Protein AF-A0A0Q7GB38-F1 (afdb_monomer_lite)

pLDDT: mean 74.15, std 13.6, range [41.19, 93.19]

Sequence (122 aa):
MRKTFLLILTSILIVSCNSKIENTLEDIIDNFSFNKTKSNSTEIIIKLYDITTTKRRITDVEFFVSKKEFKVINKQQLENFDKVFLNAKKTGYCCCPTAVYSIHFLNKKEELDLFYVDTASI

Radius of gyration: 19.7 Å; chains: 1; bounding box: 37×64×34 Å

Foldseek 3Di:
DVVVVVVVVVVVVVVPPDVVVVVVVCQVVVVCVVVVLLVQFQKKKKFKFQCVVPPDDPVVRVVTDTPDIDMQHDPVSSVVVCVVCVPPDDDPDDDDARMKMKMFGHDPNHTPDIDIDGDDDD

Structure (mmCIF, N/CA/C/O backbone):
data_AF-A0A0Q7GB38-F1
#
_entry.id   AF-A0A0Q7GB38-F1
#
loop_
_atom_site.group_PDB
_atom_site.id
_atom_site.type_symbol
_atom_site.label_atom_id
_atom_site.label_alt_id
_atom_site.label_comp_id
_atom_site.label_asym_id
_atom_site.label_entity_id
_atom_site.label_seq_id
_atom_site.pdbx_PDB_ins_code
_atom_site.Cartn_x
_atom_site.Cartn_y
_atom_site.Cartn_z
_atom_site.occupancy
_atom_site.B_iso_or_equiv
_atom_site.auth_seq_id
_atom_site.auth_comp_id
_atom_site.auth_asym_id
_atom_site.auth_atom_id
_atom_site.pdbx_PDB_model_num
ATOM 1 N N . MET A 1 1 ? 3.552 -51.393 9.061 1.00 53.28 1 MET A N 1
ATOM 2 C CA . MET A 1 1 ? 3.200 -49.954 9.138 1.00 53.28 1 MET A CA 1
ATOM 3 C C . MET A 1 1 ? 4.386 -48.995 8.970 1.00 53.28 1 MET A C 1
ATOM 5 O O . MET A 1 1 ? 4.213 -47.985 8.311 1.00 53.28 1 MET A O 1
ATOM 9 N N . ARG A 1 2 ? 5.605 -49.286 9.464 1.00 52.56 2 ARG A N 1
ATOM 10 C CA . ARG A 1 2 ? 6.786 -48.416 9.219 1.00 52.56 2 ARG A CA 1
ATOM 11 C C . ARG A 1 2 ? 7.160 -48.239 7.735 1.00 52.56 2 ARG A C 1
ATOM 13 O O . ARG A 1 2 ? 7.543 -47.149 7.333 1.00 52.56 2 ARG A O 1
ATOM 20 N N . LYS A 1 3 ? 7.020 -49.294 6.919 1.00 53.62 3 LYS A N 1
ATOM 21 C CA . LYS A 1 3 ? 7.372 -49.263 5.484 1.00 53.62 3 LYS A CA 1
ATOM 22 C C . LYS A 1 3 ? 6.421 -48.399 4.641 1.00 53.62 3 LYS A C 1
ATOM 24 O O . LYS A 1 3 ? 6.872 -47.734 3.721 1.00 53.62 3 LYS A O 1
ATOM 29 N N . THR A 1 4 ? 5.131 -48.366 4.982 1.00 60.81 4 THR A N 1
ATOM 30 C CA . THR A 1 4 ? 4.142 -47.498 4.321 1.00 60.81 4 THR A CA 1
ATOM 31 C C . THR A 1 4 ? 4.315 -46.031 4.710 1.00 60.81 4 THR A C 1
ATOM 33 O O . THR A 1 4 ? 4.169 -45.164 3.860 1.00 60.81 4 THR A O 1
ATOM 36 N N . PHE A 1 5 ? 4.710 -45.747 5.955 1.00 59.88 5 PHE A N 1
ATOM 37 C CA . PHE A 1 5 ? 5.013 -44.380 6.395 1.00 59.88 5 PHE A CA 1
ATOM 38 C C . PHE A 1 5 ? 6.228 -43.787 5.658 1.00 59.88 5 PHE A C 1
ATOM 40 O O . PHE A 1 5 ? 6.194 -42.636 5.236 1.00 59.88 5 PHE A O 1
ATOM 47 N N . LEU A 1 6 ? 7.268 -44.599 5.424 1.00 60.47 6 LEU A N 1
ATOM 48 C CA . LEU A 1 6 ? 8.442 -44.205 4.634 1.00 60.47 6 LEU A CA 1
ATOM 49 C C . LEU A 1 6 ? 8.102 -43.905 3.164 1.00 60.47 6 LEU A C 1
ATOM 51 O O . LEU A 1 6 ? 8.654 -42.963 2.613 1.00 60.47 6 LEU A O 1
ATOM 55 N N . LEU A 1 7 ? 7.171 -44.651 2.555 1.00 58.34 7 LEU A N 1
ATOM 56 C CA . LEU A 1 7 ? 6.715 -44.432 1.171 1.00 58.34 7 LEU A CA 1
ATOM 57 C C . LEU A 1 7 ? 5.899 -43.141 0.990 1.00 58.34 7 LEU A C 1
ATOM 59 O O . LEU A 1 7 ? 5.969 -42.497 -0.057 1.00 58.34 7 LEU A O 1
ATOM 63 N N . ILE A 1 8 ? 5.132 -42.753 2.012 1.00 61.53 8 ILE A N 1
ATOM 64 C CA . ILE A 1 8 ? 4.396 -41.482 2.019 1.00 61.53 8 ILE A CA 1
ATOM 65 C C . ILE A 1 8 ? 5.384 -40.320 2.167 1.00 61.53 8 ILE A C 1
ATOM 67 O O . ILE A 1 8 ? 5.303 -39.347 1.422 1.00 61.53 8 ILE A O 1
ATOM 71 N N . LEU A 1 9 ? 6.361 -40.451 3.071 1.00 56.53 9 LEU A N 1
ATOM 72 C CA . LEU A 1 9 ? 7.373 -39.421 3.301 1.00 56.53 9 LEU A CA 1
ATOM 73 C C . LEU A 1 9 ? 8.247 -39.184 2.058 1.00 56.53 9 LEU A C 1
ATOM 75 O O . LEU A 1 9 ? 8.535 -38.038 1.722 1.00 56.53 9 LEU A O 1
ATOM 79 N N . THR A 1 10 ? 8.618 -40.246 1.333 1.00 59.53 10 THR A N 1
ATOM 80 C CA 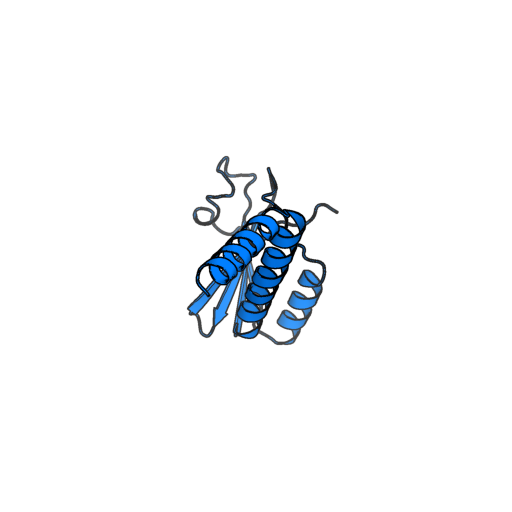. THR A 1 10 ? 9.366 -40.112 0.076 1.00 59.53 10 THR A CA 1
ATOM 81 C C . THR A 1 10 ? 8.512 -39.557 -1.060 1.00 59.53 10 THR A C 1
ATOM 83 O O . THR A 1 10 ? 9.039 -38.795 -1.860 1.00 59.53 10 THR A O 1
ATOM 86 N N . SER A 1 11 ? 7.204 -39.836 -1.116 1.00 57.12 11 SER A N 1
ATOM 87 C CA . SER A 1 11 ? 6.320 -39.220 -2.124 1.00 57.12 11 SER A CA 1
ATOM 88 C C . SER A 1 11 ? 6.146 -37.714 -1.924 1.00 57.12 11 SER A C 1
ATOM 90 O O . SER A 1 11 ? 6.107 -36.979 -2.905 1.00 57.12 11 SER A O 1
ATOM 92 N N . ILE A 1 12 ? 6.092 -37.232 -0.678 1.00 58.78 12 ILE A N 1
ATOM 93 C CA . ILE A 1 12 ? 5.957 -35.793 -0.383 1.00 58.78 12 ILE A CA 1
ATOM 94 C C . ILE A 1 12 ? 7.218 -35.023 -0.815 1.00 58.78 12 ILE A C 1
ATOM 96 O O . ILE A 1 12 ? 7.106 -33.925 -1.350 1.00 58.78 12 ILE A O 1
ATOM 100 N N . LEU A 1 13 ? 8.404 -35.627 -0.668 1.00 54.03 13 LEU A N 1
ATOM 101 C CA . LEU A 1 13 ? 9.688 -35.011 -1.033 1.00 54.03 13 LEU A CA 1
ATOM 102 C C . LEU A 1 13 ? 9.927 -34.903 -2.552 1.00 54.03 13 LEU A C 1
ATOM 104 O O . LEU A 1 13 ? 10.700 -34.052 -2.989 1.00 54.03 13 LEU A O 1
ATOM 108 N N . ILE A 1 14 ? 9.279 -35.739 -3.372 1.00 54.66 14 ILE A N 1
ATOM 109 C CA . ILE A 1 14 ? 9.433 -35.706 -4.842 1.00 54.66 14 ILE A CA 1
ATOM 110 C C . ILE A 1 14 ? 8.511 -34.644 -5.469 1.00 54.66 14 ILE A C 1
ATOM 112 O O . ILE A 1 14 ? 8.808 -34.110 -6.536 1.00 54.66 14 ILE A O 1
ATOM 116 N N . VAL A 1 15 ? 7.411 -34.284 -4.796 1.00 53.94 15 VAL A N 1
ATOM 117 C CA . VAL A 1 15 ? 6.462 -33.257 -5.267 1.00 53.94 15 VAL A CA 1
ATOM 118 C C . VAL A 1 15 ? 6.964 -31.829 -4.979 1.00 53.94 15 VAL A C 1
ATOM 120 O O . VAL A 1 15 ? 6.527 -30.884 -5.632 1.00 53.94 15 VAL A O 1
ATOM 123 N N . SER A 1 16 ? 7.933 -31.659 -4.073 1.00 49.97 16 SER A N 1
ATOM 124 C CA . SER A 1 16 ? 8.475 -30.355 -3.650 1.00 49.97 16 SER A CA 1
ATOM 125 C C . SER A 1 16 ? 9.482 -29.687 -4.602 1.00 49.97 16 SER A C 1
ATOM 127 O O . SER A 1 16 ? 9.934 -28.590 -4.305 1.00 49.97 16 SER A O 1
ATOM 129 N N . CYS A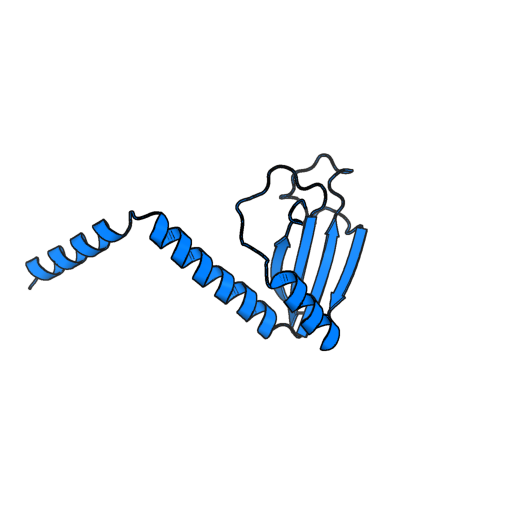 1 17 ? 9.817 -30.274 -5.756 1.00 47.94 17 CYS A N 1
ATOM 130 C CA . CYS A 1 17 ? 10.709 -29.648 -6.752 1.00 47.94 17 CYS A CA 1
ATOM 131 C C . CYS A 1 17 ? 9.978 -29.209 -8.029 1.00 47.94 17 CYS A C 1
ATOM 133 O O . CYS A 1 17 ? 10.506 -29.344 -9.132 1.00 47.94 17 CYS A O 1
ATOM 135 N N . ASN A 1 18 ? 8.754 -28.696 -7.909 1.00 53.62 18 ASN A N 1
ATOM 136 C CA . ASN A 1 18 ? 8.066 -28.080 -9.039 1.00 53.62 18 ASN A CA 1
ATOM 137 C C . ASN A 1 18 ? 7.982 -26.566 -8.819 1.00 53.62 18 ASN A C 1
ATOM 139 O O . ASN A 1 18 ? 7.080 -26.084 -8.137 1.00 53.62 18 ASN A O 1
ATOM 143 N N . SER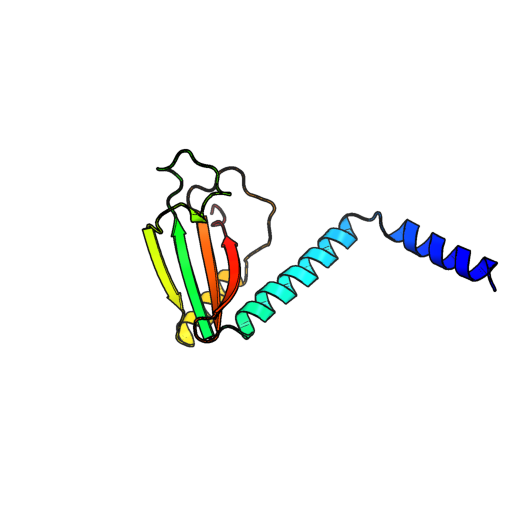 A 1 19 ? 8.910 -25.822 -9.428 1.00 58.69 19 SER A N 1
ATOM 144 C CA . SER A 1 19 ? 9.014 -24.356 -9.319 1.00 58.69 19 SER A CA 1
ATOM 145 C C . SER A 1 19 ? 7.718 -23.623 -9.683 1.00 58.69 19 SER A C 1
ATOM 147 O O . SER A 1 19 ? 7.449 -22.526 -9.209 1.00 58.69 19 SER A O 1
ATOM 149 N N . LYS A 1 20 ? 6.858 -24.248 -10.495 1.00 58.09 20 LYS A N 1
ATOM 150 C CA . LYS A 1 20 ? 5.546 -23.701 -10.851 1.00 58.09 20 LYS A CA 1
ATOM 151 C C . LYS A 1 20 ? 4.546 -23.732 -9.686 1.00 58.09 20 LYS A C 1
ATOM 153 O O . LYS A 1 20 ? 3.712 -22.836 -9.587 1.00 58.09 20 LYS A O 1
ATOM 158 N N . ILE A 1 21 ? 4.611 -24.751 -8.826 1.00 63.50 21 ILE A N 1
ATOM 159 C CA . ILE A 1 21 ? 3.734 -24.894 -7.651 1.00 63.50 21 ILE A CA 1
ATOM 160 C C . ILE A 1 21 ? 4.181 -23.936 -6.547 1.00 63.50 21 ILE A C 1
ATOM 162 O O . ILE A 1 21 ? 3.335 -23.297 -5.931 1.00 63.50 21 ILE A O 1
ATOM 166 N N . GLU A 1 22 ? 5.492 -23.794 -6.355 1.00 59.91 22 GLU A N 1
ATOM 167 C CA . GLU A 1 22 ? 6.094 -22.854 -5.403 1.00 59.91 22 GLU A CA 1
ATOM 168 C C . GLU A 1 22 ? 5.672 -21.408 -5.702 1.00 59.91 22 GLU A C 1
ATOM 170 O O . GLU A 1 22 ? 5.030 -20.784 -4.862 1.00 59.91 22 GLU A O 1
ATOM 175 N N . ASN A 1 23 ? 5.853 -20.942 -6.945 1.00 61.12 23 ASN A N 1
ATOM 176 C CA . ASN A 1 23 ? 5.419 -19.602 -7.364 1.00 61.12 23 ASN A CA 1
ATOM 177 C C . ASN A 1 23 ? 3.905 -19.379 -7.186 1.00 61.12 23 ASN A C 1
ATOM 179 O O . ASN A 1 23 ? 3.470 -18.304 -6.790 1.00 61.12 23 ASN A O 1
ATOM 183 N N . THR A 1 24 ? 3.086 -20.404 -7.456 1.00 66.19 24 THR A N 1
ATOM 184 C CA . THR A 1 24 ? 1.623 -20.297 -7.302 1.00 66.19 24 THR A CA 1
ATOM 185 C C . THR A 1 24 ? 1.218 -20.190 -5.829 1.00 66.19 24 THR A C 1
ATOM 187 O O . THR A 1 24 ? 0.278 -19.472 -5.496 1.00 66.19 24 THR A O 1
ATOM 190 N N . LEU A 1 25 ? 1.898 -20.914 -4.937 1.00 65.69 25 LEU A N 1
ATOM 191 C CA . LEU A 1 25 ? 1.635 -20.862 -3.500 1.00 65.69 25 LEU A CA 1
ATOM 192 C C . LEU A 1 25 ? 2.088 -19.535 -2.892 1.00 65.69 25 LEU A C 1
ATOM 194 O O . LEU A 1 25 ? 1.338 -18.966 -2.101 1.00 65.69 25 LEU A O 1
ATOM 198 N N . GLU A 1 26 ? 3.258 -19.029 -3.283 1.00 66.50 26 GLU A N 1
ATOM 199 C CA . GLU A 1 26 ? 3.736 -17.705 -2.872 1.00 66.50 26 GLU A CA 1
ATOM 200 C C . GLU A 1 26 ? 2.758 -16.608 -3.301 1.00 66.50 26 GLU A C 1
ATOM 202 O O . GLU A 1 26 ? 2.274 -15.866 -2.450 1.00 66.50 26 GLU A O 1
ATOM 207 N N . ASP A 1 27 ? 2.339 -16.589 -4.572 1.00 66.25 27 ASP A N 1
ATOM 208 C CA . ASP A 1 27 ? 1.368 -15.610 -5.076 1.00 66.25 27 ASP A CA 1
ATOM 209 C C . ASP A 1 27 ? 0.044 -15.634 -4.291 1.00 66.25 27 ASP A C 1
ATOM 211 O O . ASP A 1 27 ? -0.537 -14.584 -4.003 1.00 66.25 27 ASP A O 1
ATOM 215 N N . ILE A 1 28 ? -0.447 -16.820 -3.910 1.00 62.97 28 ILE A N 1
ATOM 216 C CA . ILE A 1 28 ? -1.669 -16.958 -3.104 1.00 62.97 28 ILE A CA 1
ATOM 217 C C . ILE A 1 28 ? -1.453 -16.423 -1.685 1.00 62.97 28 ILE A C 1
ATOM 219 O O . ILE A 1 28 ? -2.304 -15.687 -1.179 1.00 62.97 28 ILE A O 1
ATOM 223 N N . ILE A 1 29 ? -0.347 -16.790 -1.036 1.00 65.38 29 ILE A N 1
ATOM 224 C CA . ILE A 1 29 ? -0.035 -16.385 0.341 1.00 65.38 29 ILE A CA 1
ATOM 225 C C . ILE A 1 29 ? 0.169 -14.871 0.415 1.00 65.38 29 ILE A C 1
ATOM 227 O O . ILE A 1 29 ? -0.411 -14.215 1.281 1.00 65.38 29 ILE A O 1
ATOM 231 N N . ASP A 1 30 ? 0.924 -14.304 -0.519 1.00 65.81 30 ASP A N 1
ATOM 232 C CA . ASP A 1 30 ? 1.215 -12.875 -0.568 1.00 65.81 30 ASP A CA 1
ATOM 233 C C . ASP A 1 30 ? -0.022 -12.048 -0.901 1.00 65.81 30 ASP A C 1
ATOM 235 O O . ASP A 1 30 ? -0.277 -11.028 -0.260 1.00 65.81 30 ASP A O 1
ATOM 239 N N . ASN A 1 31 ? -0.843 -12.494 -1.856 1.00 68.50 31 ASN A N 1
ATOM 240 C CA . ASN A 1 31 ? -2.087 -11.805 -2.193 1.00 68.50 31 ASN A CA 1
ATOM 241 C C . ASN A 1 31 ? -3.104 -11.882 -1.043 1.00 68.50 31 ASN A C 1
ATOM 243 O O . ASN A 1 31 ? -3.830 -10.919 -0.774 1.00 68.50 31 ASN A O 1
ATOM 247 N N . PHE A 1 32 ? -3.146 -13.009 -0.325 1.00 66.06 32 PHE A N 1
ATOM 248 C CA . PHE A 1 32 ? -3.930 -13.125 0.901 1.00 66.06 32 PHE A CA 1
ATOM 249 C C . PHE A 1 32 ? -3.394 -12.185 1.988 1.00 66.06 32 PHE A C 1
ATOM 251 O O . PHE A 1 32 ? -4.195 -11.530 2.652 1.00 66.06 32 PHE A O 1
ATOM 258 N N . SER A 1 33 ? -2.069 -12.052 2.124 1.00 78.75 33 SER A N 1
ATOM 259 C CA . SER A 1 33 ? -1.433 -11.133 3.075 1.00 78.75 33 SER A CA 1
ATOM 260 C C . SER A 1 33 ? -1.759 -9.670 2.760 1.00 78.75 33 SER A C 1
ATOM 262 O O . SER A 1 33 ? -2.344 -8.987 3.596 1.00 78.75 33 SER A O 1
ATOM 264 N N . PHE A 1 34 ? -1.514 -9.207 1.529 1.00 82.69 34 PHE A N 1
ATOM 265 C CA . PHE A 1 34 ? -1.779 -7.824 1.112 1.00 82.69 34 PHE A CA 1
ATOM 266 C C . PHE A 1 34 ? -3.253 -7.436 1.287 1.00 82.69 34 PHE A C 1
ATOM 268 O O . PHE A 1 34 ? -3.568 -6.410 1.893 1.00 82.69 34 PHE A O 1
ATOM 275 N N . ASN A 1 35 ? -4.183 -8.271 0.806 1.00 82.25 35 ASN A N 1
ATOM 276 C CA . ASN A 1 35 ? -5.611 -7.977 0.931 1.00 82.25 35 ASN A CA 1
ATOM 277 C C . ASN A 1 35 ? -6.087 -8.001 2.383 1.00 82.25 35 ASN A C 1
ATOM 279 O O . ASN A 1 35 ? -6.924 -7.177 2.748 1.00 82.25 35 ASN A O 1
ATOM 283 N N . LYS A 1 36 ? -5.549 -8.905 3.209 1.00 85.25 36 LYS A N 1
ATOM 284 C CA . LYS A 1 36 ? -5.866 -8.980 4.637 1.00 85.25 36 LYS A CA 1
ATOM 285 C C . LYS A 1 36 ? -5.325 -7.772 5.400 1.00 85.25 36 LYS A C 1
ATOM 287 O O . LYS A 1 36 ? -6.049 -7.195 6.210 1.00 85.25 36 LYS A O 1
ATOM 292 N N . THR A 1 37 ? -4.085 -7.362 5.140 1.00 88.31 37 THR A N 1
ATOM 293 C CA . THR A 1 37 ? -3.503 -6.145 5.722 1.00 88.31 37 THR A CA 1
ATOM 294 C C . THR A 1 37 ? -4.347 -4.934 5.341 1.00 88.31 37 THR A C 1
ATOM 296 O O . THR A 1 37 ? -4.773 -4.176 6.213 1.00 88.31 37 THR A O 1
ATOM 299 N N . LYS A 1 38 ? -4.687 -4.801 4.056 1.00 88.19 38 LYS A N 1
ATOM 300 C CA . LYS A 1 38 ? -5.566 -3.740 3.565 1.00 88.19 38 LYS A CA 1
ATOM 301 C C . LYS A 1 38 ? -6.933 -3.757 4.246 1.00 88.19 38 LYS A C 1
ATOM 303 O O . LYS A 1 38 ? -7.366 -2.716 4.731 1.00 88.19 38 LYS A O 1
ATOM 308 N N . SER A 1 39 ? -7.612 -4.905 4.324 1.00 87.38 39 SER A N 1
ATOM 309 C CA . SER A 1 39 ? -8.951 -4.989 4.929 1.00 87.38 39 SER A CA 1
ATOM 310 C C . SER A 1 39 ? -8.963 -4.627 6.412 1.00 87.38 39 SER A C 1
ATOM 312 O O . SER A 1 39 ? -9.987 -4.186 6.925 1.00 87.38 39 SER A O 1
ATOM 314 N N . ASN A 1 40 ? -7.834 -4.813 7.097 1.00 90.12 40 ASN A N 1
ATOM 315 C CA . ASN A 1 40 ? -7.672 -4.469 8.507 1.00 90.12 40 ASN A CA 1
ATOM 316 C C . ASN A 1 40 ? -7.198 -3.023 8.724 1.00 90.12 40 ASN A C 1
ATOM 318 O O . ASN A 1 40 ? -7.169 -2.559 9.866 1.00 90.12 40 ASN A O 1
ATOM 322 N N . SER A 1 41 ? -6.813 -2.318 7.658 1.00 89.25 41 SER A N 1
ATOM 323 C CA . SER A 1 41 ? -6.344 -0.938 7.732 1.00 89.25 41 SER A CA 1
ATOM 324 C C . SER A 1 41 ? -7.507 0.053 7.824 1.00 89.25 41 SER A C 1
ATOM 326 O O . SER A 1 41 ? -8.545 -0.094 7.181 1.00 89.25 41 SER A O 1
ATOM 328 N N . THR A 1 42 ? -7.323 1.085 8.640 1.00 90.19 42 THR A N 1
ATOM 329 C CA . THR A 1 42 ? -8.217 2.248 8.740 1.00 90.19 42 THR A CA 1
ATOM 330 C C . THR A 1 42 ? -7.680 3.453 7.972 1.00 90.19 42 THR A C 1
ATOM 332 O O . THR A 1 42 ? -8.426 4.385 7.689 1.00 90.19 42 THR A O 1
ATOM 335 N N . GLU A 1 43 ? -6.380 3.460 7.682 1.00 91.81 43 GLU A N 1
ATOM 336 C CA . GLU A 1 43 ? -5.673 4.507 6.949 1.00 91.81 43 GLU A CA 1
ATOM 337 C C . GLU A 1 43 ? -4.586 3.854 6.092 1.00 91.81 43 GLU A C 1
ATOM 339 O O . GLU A 1 43 ? -3.927 2.909 6.527 1.00 91.81 43 GLU A O 1
ATOM 344 N N . ILE A 1 44 ? -4.388 4.371 4.882 1.00 93.19 44 ILE A N 1
ATOM 345 C CA . ILE A 1 44 ? -3.257 3.999 4.029 1.00 93.19 44 ILE A CA 1
ATOM 346 C C . ILE A 1 44 ? -2.476 5.270 3.709 1.00 93.19 44 ILE A C 1
ATOM 348 O O . ILE A 1 44 ? -3.053 6.269 3.269 1.00 93.19 44 ILE A O 1
ATOM 352 N N . ILE A 1 45 ? -1.162 5.235 3.919 1.00 93.12 45 ILE A N 1
ATOM 353 C CA . ILE A 1 45 ? -0.256 6.336 3.589 1.00 93.12 45 ILE A CA 1
ATOM 354 C C . ILE A 1 45 ? 0.646 5.893 2.445 1.00 93.12 45 ILE A C 1
ATOM 356 O O . ILE A 1 45 ? 1.377 4.914 2.560 1.00 93.12 45 ILE A O 1
ATOM 360 N N . ILE A 1 46 ? 0.615 6.637 1.344 1.00 91.56 46 ILE A N 1
ATOM 361 C CA . ILE A 1 46 ? 1.450 6.398 0.169 1.00 91.56 46 ILE A CA 1
ATOM 362 C C . ILE A 1 46 ? 2.506 7.4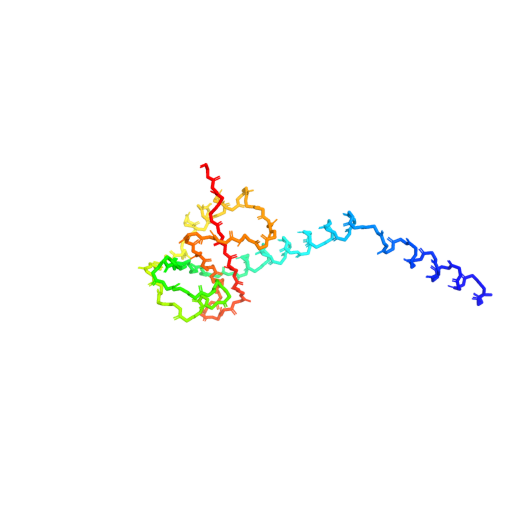93 0.112 1.00 91.56 46 ILE A C 1
ATOM 364 O O . ILE A 1 46 ? 2.168 8.676 0.017 1.00 91.56 46 ILE A O 1
ATOM 368 N N . LYS A 1 47 ? 3.782 7.122 0.137 1.00 91.06 47 LYS A N 1
ATOM 369 C CA . LYS A 1 47 ? 4.897 8.069 0.038 1.00 91.06 47 LYS A CA 1
ATOM 370 C C . LYS A 1 47 ? 5.634 7.868 -1.270 1.00 91.06 47 LYS A C 1
ATOM 372 O O . LYS A 1 47 ? 5.902 6.740 -1.658 1.00 91.06 47 LYS A O 1
ATOM 377 N N . LEU A 1 48 ? 5.959 8.969 -1.939 1.00 88.00 48 LEU A N 1
ATOM 378 C CA . LEU A 1 48 ? 6.771 8.987 -3.154 1.00 88.00 48 LEU A CA 1
ATOM 379 C C . LEU A 1 48 ? 8.194 9.428 -2.814 1.00 88.00 48 LEU A C 1
ATOM 381 O O . LEU A 1 48 ? 8.391 10.514 -2.259 1.00 88.00 48 LEU A O 1
ATOM 385 N N . TYR A 1 49 ? 9.173 8.639 -3.243 1.00 84.31 49 TYR A N 1
ATOM 386 C CA . TYR A 1 49 ? 10.596 8.929 -3.117 1.00 84.31 49 TYR A CA 1
ATOM 387 C C . TYR A 1 49 ? 11.237 9.135 -4.490 1.00 84.31 49 TYR A C 1
ATOM 389 O O . TYR A 1 49 ? 10.976 8.395 -5.439 1.00 84.31 49 TYR A O 1
ATOM 397 N N . ASP A 1 50 ? 12.088 10.157 -4.584 1.00 75.81 50 ASP A N 1
ATOM 398 C CA . ASP A 1 50 ? 12.860 10.474 -5.784 1.00 75.81 50 ASP A CA 1
ATOM 399 C C . ASP A 1 50 ? 14.275 9.916 -5.640 1.00 75.81 50 ASP A C 1
ATOM 401 O O . ASP A 1 50 ? 15.138 10.516 -4.997 1.00 75.81 50 ASP A O 1
ATOM 405 N N . ILE A 1 51 ? 14.496 8.744 -6.227 1.00 73.75 51 ILE A N 1
ATOM 406 C CA . ILE A 1 51 ? 15.764 8.015 -6.121 1.00 73.75 51 ILE A CA 1
ATOM 407 C C . ILE A 1 51 ? 16.762 8.397 -7.220 1.00 73.75 51 ILE A C 1
ATOM 409 O O . ILE A 1 51 ? 17.881 7.896 -7.244 1.00 73.75 51 ILE A O 1
ATOM 413 N N . THR A 1 52 ? 16.392 9.315 -8.121 1.00 70.56 52 THR A N 1
ATOM 414 C CA . THR A 1 52 ? 17.297 9.808 -9.175 1.00 70.56 52 THR A CA 1
ATOM 415 C C . THR A 1 52 ? 18.348 10.778 -8.633 1.00 70.56 52 THR A C 1
ATOM 417 O O . THR A 1 52 ? 19.439 10.913 -9.188 1.00 70.56 52 THR A O 1
ATOM 420 N N . THR A 1 53 ? 18.028 11.445 -7.523 1.00 63.03 53 THR A N 1
ATOM 421 C CA . THR A 1 53 ? 18.864 12.484 -6.903 1.00 63.03 53 THR A CA 1
ATOM 422 C C . THR A 1 53 ? 19.899 11.917 -5.934 1.00 63.03 53 THR A C 1
ATOM 424 O O . THR A 1 53 ? 20.960 12.502 -5.711 1.00 63.03 53 THR A O 1
ATOM 427 N N . THR A 1 54 ? 19.620 10.744 -5.379 1.00 59.91 54 THR A N 1
ATOM 428 C CA . THR A 1 54 ? 20.430 10.060 -4.385 1.00 59.91 54 THR A CA 1
ATOM 429 C C . THR A 1 54 ? 21.018 8.814 -5.036 1.00 59.91 54 THR A C 1
ATOM 431 O O . THR A 1 54 ? 20.310 7.858 -5.303 1.00 59.91 54 THR A O 1
ATOM 434 N N . LYS A 1 55 ? 22.334 8.778 -5.289 1.00 60.22 55 LYS A N 1
ATOM 435 C CA . LYS A 1 55 ? 23.062 7.621 -5.873 1.00 60.22 55 LYS A CA 1
ATOM 436 C C . LYS A 1 55 ? 23.060 6.348 -4.984 1.00 60.22 55 LYS A C 1
ATOM 438 O O . LYS A 1 55 ? 24.021 5.582 -4.996 1.00 60.22 55 LYS A O 1
ATOM 443 N N . ARG A 1 56 ? 22.050 6.171 -4.132 1.00 63.47 56 ARG A N 1
ATOM 444 C CA . ARG A 1 56 ? 21.889 5.094 -3.152 1.00 63.47 56 ARG A CA 1
ATOM 445 C C . ARG A 1 56 ? 20.994 3.992 -3.713 1.00 63.47 56 ARG A C 1
ATOM 447 O O . ARG A 1 56 ? 20.279 4.192 -4.692 1.00 63.47 56 ARG A O 1
ATOM 454 N N . ARG A 1 57 ? 21.070 2.806 -3.109 1.00 61.94 57 ARG A N 1
ATOM 455 C CA . ARG A 1 57 ? 20.285 1.651 -3.550 1.00 61.94 57 ARG A CA 1
ATOM 456 C C . ARG A 1 57 ? 18.831 1.817 -3.116 1.00 61.94 57 ARG A C 1
ATOM 458 O O . ARG A 1 57 ? 18.535 2.457 -2.116 1.00 61.94 57 ARG A O 1
ATOM 465 N N . ILE A 1 58 ? 17.924 1.186 -3.854 1.00 62.12 58 ILE A N 1
ATOM 466 C CA . ILE A 1 58 ? 16.479 1.172 -3.556 1.00 62.12 58 ILE A CA 1
ATOM 467 C C . ILE A 1 58 ? 16.178 0.491 -2.217 1.00 62.12 58 ILE A C 1
ATOM 469 O O . ILE A 1 58 ? 15.175 0.779 -1.585 1.00 62.12 58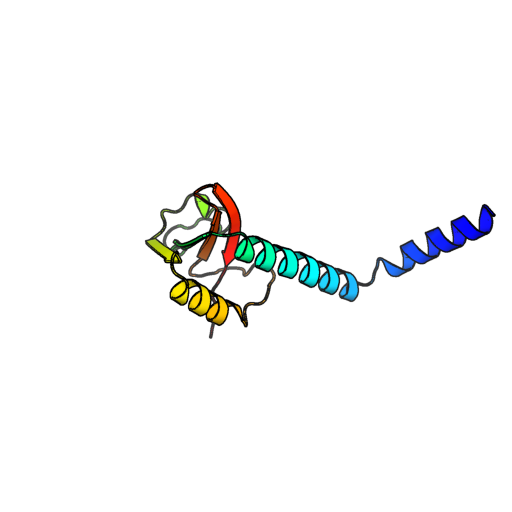 ILE A O 1
ATOM 473 N N . THR A 1 59 ? 17.064 -0.384 -1.747 1.00 62.75 59 THR A N 1
ATOM 474 C CA . THR A 1 59 ? 16.962 -0.990 -0.413 1.00 62.75 59 THR A CA 1
ATOM 475 C C . THR A 1 59 ? 17.063 0.033 0.719 1.00 62.75 59 THR A C 1
ATOM 477 O O . THR A 1 59 ? 16.706 -0.278 1.846 1.00 62.75 59 THR A O 1
ATOM 480 N N . ASP A 1 60 ? 17.520 1.254 0.425 1.00 67.62 60 ASP A N 1
ATOM 481 C CA . ASP A 1 60 ? 17.765 2.311 1.403 1.00 67.62 60 ASP A CA 1
ATOM 482 C C . ASP A 1 60 ? 16.634 3.359 1.401 1.00 67.62 60 ASP A C 1
ATOM 484 O O . ASP A 1 60 ? 16.847 4.497 1.828 1.00 67.62 60 ASP A O 1
ATOM 488 N N . VAL A 1 61 ? 15.441 3.016 0.888 1.00 70.56 61 VAL A N 1
ATOM 489 C CA . VAL A 1 61 ? 14.331 3.974 0.708 1.00 70.56 61 VAL A CA 1
ATOM 490 C C . VAL A 1 61 ? 13.904 4.651 2.009 1.00 70.56 61 VAL A C 1
ATOM 492 O O . VAL A 1 61 ? 13.549 5.828 2.001 1.00 70.56 61 VAL A O 1
ATOM 495 N N . GLU A 1 62 ? 14.055 3.965 3.138 1.00 68.19 62 GLU A N 1
ATOM 496 C CA . GLU A 1 62 ? 13.779 4.490 4.481 1.00 68.19 62 GLU A CA 1
ATOM 497 C C . GLU A 1 62 ? 14.660 5.692 4.861 1.00 68.19 62 GLU A C 1
ATOM 499 O O . GLU A 1 62 ? 14.272 6.510 5.693 1.00 68.19 62 GLU A O 1
ATOM 504 N N . PHE A 1 63 ? 15.826 5.848 4.225 1.00 72.19 63 PHE A N 1
ATOM 505 C CA . PHE A 1 63 ? 16.731 6.977 4.452 1.00 72.19 63 PHE A CA 1
ATOM 506 C C . PHE A 1 63 ? 16.430 8.187 3.562 1.00 72.19 63 PHE A C 1
ATOM 508 O O . PHE A 1 63 ? 17.092 9.223 3.695 1.00 72.19 63 PHE A O 1
ATOM 515 N N . PHE A 1 64 ? 15.488 8.074 2.624 1.00 76.06 64 PHE A N 1
ATOM 516 C CA . PHE A 1 64 ? 15.085 9.190 1.779 1.00 76.06 64 PHE A CA 1
ATOM 517 C C . PHE A 1 64 ? 13.963 9.991 2.435 1.00 76.06 64 PHE A C 1
ATOM 519 O O . PHE A 1 64 ? 13.033 9.453 3.030 1.00 76.06 64 PHE A O 1
ATOM 526 N N . VAL A 1 65 ? 14.019 11.311 2.270 1.00 81.69 65 VAL A N 1
ATOM 527 C CA . VAL A 1 65 ? 12.882 12.172 2.595 1.00 81.69 65 VAL A CA 1
ATOM 528 C C . VAL A 1 65 ? 11.842 11.999 1.493 1.00 81.69 65 VAL A C 1
ATOM 530 O O . VAL A 1 65 ? 12.145 12.181 0.312 1.00 81.69 65 VAL A O 1
ATOM 533 N N . SER A 1 66 ? 10.613 11.646 1.868 1.00 86.62 66 SER A N 1
ATOM 534 C CA . SER A 1 66 ? 9.510 11.539 0.914 1.00 86.62 66 SER A CA 1
ATOM 535 C C . SER A 1 66 ? 9.254 12.892 0.254 1.00 86.62 66 SER A C 1
ATOM 537 O O . SER A 1 66 ? 9.034 13.894 0.936 1.00 86.62 66 SER A O 1
ATOM 539 N N . LYS A 1 67 ? 9.221 12.919 -1.078 1.00 87.38 67 LYS A N 1
ATOM 540 C CA . LYS A 1 67 ? 8.917 14.123 -1.863 1.00 87.38 67 LYS A CA 1
ATOM 541 C C . LYS A 1 67 ? 7.446 14.509 -1.749 1.00 87.38 67 LYS A C 1
ATOM 543 O O . LYS A 1 67 ? 7.110 15.689 -1.809 1.00 87.38 67 LYS A O 1
ATOM 548 N N . LYS A 1 68 ? 6.571 13.507 -1.635 1.00 89.06 68 LYS A N 1
ATOM 549 C CA . LYS A 1 68 ? 5.125 13.663 -1.453 1.00 89.06 68 LYS A CA 1
ATOM 550 C C . LYS A 1 68 ? 4.587 12.549 -0.564 1.00 89.06 68 LYS A C 1
ATOM 552 O O . LYS A 1 68 ? 5.079 11.425 -0.627 1.00 89.06 68 LYS A O 1
ATOM 557 N N . GLU A 1 69 ? 3.549 12.875 0.193 1.00 91.56 69 GLU A N 1
ATOM 558 C CA . GLU A 1 69 ? 2.770 11.937 0.996 1.00 91.56 69 GLU A CA 1
ATOM 559 C C . GLU A 1 69 ? 1.290 12.091 0.632 1.00 91.56 69 GLU A C 1
ATOM 561 O O . GLU A 1 69 ? 0.776 13.208 0.533 1.00 91.56 69 GLU A O 1
ATOM 566 N N . PHE A 1 70 ? 0.612 10.967 0.426 1.00 90.50 70 PHE A N 1
ATOM 567 C CA . PHE A 1 70 ? -0.814 10.895 0.146 1.00 90.50 70 PHE A CA 1
ATOM 568 C C . PHE A 1 70 ? -1.485 10.030 1.200 1.00 90.50 70 PHE A C 1
ATOM 570 O O . PHE A 1 70 ? -0.991 8.953 1.528 1.00 90.50 70 PHE A O 1
ATOM 577 N N . LYS A 1 71 ? -2.632 10.486 1.700 1.00 91.94 71 LYS A N 1
ATOM 578 C CA . LYS A 1 71 ? -3.409 9.763 2.704 1.00 91.94 71 LYS A CA 1
ATOM 579 C C . LYS A 1 71 ? -4.741 9.323 2.133 1.00 91.94 71 LYS A C 1
ATOM 581 O O . LYS A 1 71 ? -5.490 10.131 1.583 1.00 91.94 71 LYS A O 1
ATOM 586 N N . VAL A 1 72 ? -5.030 8.046 2.304 1.00 89.88 72 VAL A N 1
ATOM 587 C CA . VAL A 1 72 ? -6.297 7.409 1.970 1.00 89.88 72 VAL A CA 1
ATOM 588 C C . VAL A 1 72 ? -6.999 7.129 3.293 1.00 89.88 72 VAL A C 1
ATOM 590 O O . VAL A 1 72 ? -6.612 6.230 4.036 1.00 89.88 72 VAL A O 1
ATOM 593 N N . ILE A 1 73 ? -7.989 7.960 3.608 1.00 86.56 73 ILE A N 1
ATOM 594 C CA . ILE A 1 73 ? -8.665 7.977 4.917 1.00 86.56 73 ILE A CA 1
ATOM 595 C C . ILE A 1 73 ? -10.180 7.828 4.808 1.00 86.56 73 ILE A C 1
ATOM 597 O O . ILE A 1 73 ? -10.839 7.482 5.783 1.00 86.56 73 ILE A O 1
ATOM 601 N N . ASN A 1 74 ? -10.758 8.109 3.638 1.00 89.31 74 ASN A N 1
ATOM 602 C CA . ASN A 1 74 ? -12.194 7.986 3.424 1.00 89.31 74 ASN A CA 1
ATOM 603 C C . ASN A 1 74 ? -12.528 6.849 2.454 1.00 89.31 74 ASN A C 1
ATOM 605 O O . ASN A 1 74 ? -11.694 6.390 1.672 1.00 89.31 74 ASN A O 1
ATOM 609 N N . LYS A 1 75 ? -13.791 6.418 2.492 1.00 85.12 75 LYS A N 1
ATOM 610 C CA . LYS A 1 75 ? -14.285 5.281 1.712 1.00 85.12 75 LYS A CA 1
ATOM 611 C C . LYS A 1 75 ? -14.055 5.437 0.204 1.00 85.12 75 LYS A C 1
ATOM 613 O O . LYS A 1 75 ? -13.619 4.493 -0.439 1.00 85.12 75 LYS A O 1
ATOM 618 N N . GLN A 1 76 ? -14.291 6.624 -0.353 1.00 88.50 76 GLN A N 1
ATOM 619 C CA . GLN A 1 76 ? -14.110 6.860 -1.788 1.00 88.50 76 GLN A CA 1
ATOM 620 C C . GLN A 1 76 ? -12.634 6.770 -2.203 1.00 88.50 76 GLN A C 1
ATOM 622 O O . GLN A 1 76 ? -12.313 6.258 -3.273 1.00 88.50 76 GLN A O 1
ATOM 627 N N . GLN A 1 77 ? -11.719 7.244 -1.356 1.00 88.12 77 GLN A N 1
ATOM 628 C CA . GLN A 1 77 ? -10.283 7.106 -1.591 1.00 88.12 77 GLN A CA 1
ATOM 629 C C . GLN A 1 77 ? -9.838 5.642 -1.510 1.00 88.12 77 GLN A C 1
ATOM 631 O O . GLN A 1 77 ? -9.017 5.234 -2.326 1.00 88.12 77 GLN A O 1
ATOM 636 N N . LEU A 1 78 ? -10.396 4.854 -0.584 1.00 83.38 78 LEU A N 1
ATOM 637 C CA . LEU A 1 78 ? -10.139 3.411 -0.491 1.00 83.38 78 LEU A CA 1
ATOM 638 C C . LEU A 1 78 ? -10.625 2.672 -1.744 1.00 83.38 78 LEU A C 1
ATOM 640 O O . LEU A 1 78 ? -9.881 1.891 -2.324 1.00 83.38 78 LEU A O 1
ATOM 644 N N . GLU A 1 79 ? -11.827 2.983 -2.230 1.00 85.50 79 GLU A N 1
ATOM 645 C CA . GLU A 1 79 ? -12.351 2.399 -3.472 1.00 85.50 79 GLU A CA 1
ATOM 646 C C . GLU A 1 79 ? -11.497 2.770 -4.695 1.00 85.50 79 GLU A C 1
ATOM 648 O O . GLU A 1 79 ? -11.298 1.960 -5.601 1.00 85.50 79 GLU A O 1
ATOM 653 N N . ASN A 1 80 ? -10.977 3.998 -4.744 1.00 85.50 80 ASN A N 1
ATOM 654 C CA . ASN A 1 80 ? -10.073 4.418 -5.814 1.00 85.50 80 ASN A CA 1
ATOM 655 C C . ASN A 1 80 ? -8.703 3.743 -5.706 1.00 85.50 80 ASN A C 1
ATOM 657 O O . ASN A 1 80 ? -8.146 3.359 -6.732 1.00 85.50 80 ASN A O 1
ATOM 661 N N . PHE A 1 81 ? -8.185 3.567 -4.490 1.00 86.62 81 PHE A N 1
ATOM 662 C CA . PHE A 1 81 ? -6.979 2.784 -4.238 1.00 86.62 81 PHE A CA 1
ATOM 663 C C . PHE A 1 81 ? -7.159 1.359 -4.766 1.00 86.62 81 PHE A C 1
ATOM 665 O O . PHE A 1 81 ? -6.360 0.910 -5.582 1.00 86.62 81 PHE A O 1
ATOM 672 N N . ASP A 1 82 ? -8.263 0.693 -4.422 1.00 84.44 82 ASP A N 1
ATOM 673 C CA . ASP A 1 82 ? -8.558 -0.658 -4.903 1.00 84.44 82 ASP A CA 1
ATOM 674 C C . ASP A 1 82 ? -8.519 -0.752 -6.428 1.00 84.44 82 ASP A C 1
ATOM 676 O O . ASP A 1 82 ? -7.905 -1.669 -6.969 1.00 84.44 82 ASP A O 1
ATOM 680 N N . LYS A 1 83 ? -9.090 0.232 -7.133 1.00 84.88 83 LYS A N 1
ATOM 681 C CA . LYS A 1 83 ? -9.074 0.264 -8.602 1.00 84.88 83 LYS A CA 1
ATOM 682 C C . LYS A 1 83 ? -7.668 0.350 -9.192 1.00 84.88 83 LYS A C 1
ATOM 684 O O . LYS A 1 83 ? -7.428 -0.251 -10.235 1.00 84.88 83 LYS A O 1
ATOM 689 N N . VAL A 1 84 ? -6.750 1.071 -8.546 1.00 81.31 84 VAL A N 1
ATOM 690 C CA . VAL A 1 84 ? -5.347 1.167 -8.987 1.00 81.31 84 VAL A CA 1
ATOM 691 C C . VAL A 1 84 ? -4.637 -0.178 -8.822 1.00 81.31 84 VAL A C 1
ATOM 693 O O . VAL A 1 84 ? -3.875 -0.582 -9.698 1.00 81.31 84 VAL A O 1
ATOM 696 N N . PHE A 1 85 ? -4.932 -0.904 -7.743 1.00 78.69 85 PHE A N 1
ATOM 697 C CA . PHE A 1 85 ? -4.297 -2.188 -7.444 1.00 78.69 85 PHE A CA 1
ATOM 698 C C . PHE A 1 85 ? -4.992 -3.404 -8.073 1.00 78.69 85 PHE A C 1
ATOM 700 O O . PHE A 1 85 ? -4.434 -4.494 -8.013 1.00 78.69 85 PHE A O 1
ATOM 707 N N . LEU A 1 86 ? -6.140 -3.242 -8.749 1.00 76.06 86 LEU A N 1
ATOM 708 C CA . LEU A 1 86 ? -6.837 -4.339 -9.447 1.00 76.06 86 LEU A CA 1
ATOM 709 C C . LEU A 1 86 ? -5.934 -5.106 -10.424 1.00 76.06 86 LEU A C 1
ATOM 711 O O . LEU A 1 86 ? -6.085 -6.314 -10.577 1.00 76.06 86 LEU A O 1
ATOM 715 N N . ASN A 1 87 ? -5.008 -4.400 -11.076 1.00 70.19 87 ASN A N 1
ATOM 716 C CA . ASN A 1 87 ? -4.079 -4.972 -12.052 1.00 70.19 87 ASN A CA 1
ATOM 717 C C . ASN A 1 87 ? -2.636 -5.049 -11.532 1.00 70.19 87 ASN A C 1
ATOM 719 O O . ASN A 1 87 ? -1.726 -5.343 -12.311 1.00 70.19 87 ASN A O 1
ATOM 723 N N . ALA A 1 88 ? -2.409 -4.755 -10.248 1.00 74.50 88 ALA A N 1
ATOM 724 C CA . ALA A 1 88 ? -1.083 -4.866 -9.664 1.00 74.50 88 ALA A CA 1
ATOM 725 C C . ALA A 1 88 ? -0.644 -6.334 -9.675 1.00 74.50 88 ALA A C 1
ATOM 727 O O . ALA A 1 88 ? -1.413 -7.238 -9.346 1.00 74.50 88 ALA A O 1
ATOM 728 N N . LYS A 1 89 ? 0.604 -6.572 -10.070 1.00 71.38 89 LYS A N 1
ATOM 729 C CA . LYS A 1 89 ? 1.227 -7.894 -10.035 1.00 71.38 89 LYS A CA 1
ATOM 730 C C . LYS A 1 89 ? 2.417 -7.830 -9.102 1.00 71.38 89 LYS A C 1
ATOM 732 O O . LYS A 1 89 ? 3.192 -6.878 -9.175 1.00 71.38 89 LYS A O 1
ATOM 737 N N . LYS A 1 90 ? 2.585 -8.854 -8.268 1.00 72.69 90 LYS A N 1
ATOM 738 C CA . LYS A 1 90 ? 3.862 -9.064 -7.597 1.00 72.69 90 LYS A CA 1
ATOM 739 C C . LYS A 1 90 ? 4.883 -9.395 -8.682 1.00 72.69 90 LYS A C 1
ATOM 741 O O . LYS A 1 90 ? 4.683 -10.301 -9.486 1.00 72.69 90 LYS A O 1
ATOM 746 N N . THR A 1 91 ? 5.948 -8.615 -8.747 1.00 69.50 91 THR A N 1
ATOM 747 C CA . THR A 1 91 ? 7.068 -8.872 -9.647 1.00 69.50 91 THR A CA 1
ATOM 748 C C . THR A 1 91 ? 8.329 -9.053 -8.824 1.00 69.50 91 THR A C 1
ATOM 750 O O . THR A 1 91 ? 8.411 -8.608 -7.678 1.00 69.50 91 THR A O 1
ATOM 753 N N . GLY A 1 92 ? 9.335 -9.691 -9.422 1.00 63.56 92 GLY A N 1
ATOM 754 C CA . GLY A 1 92 ? 10.685 -9.639 -8.879 1.00 63.56 92 GLY A CA 1
ATOM 755 C C . GLY A 1 92 ? 11.183 -8.195 -8.775 1.00 63.56 92 GLY A C 1
ATOM 756 O O . GLY A 1 92 ? 10.600 -7.268 -9.346 1.00 63.56 92 GLY A O 1
ATOM 757 N N . TYR A 1 93 ? 12.276 -8.018 -8.040 1.00 57.75 9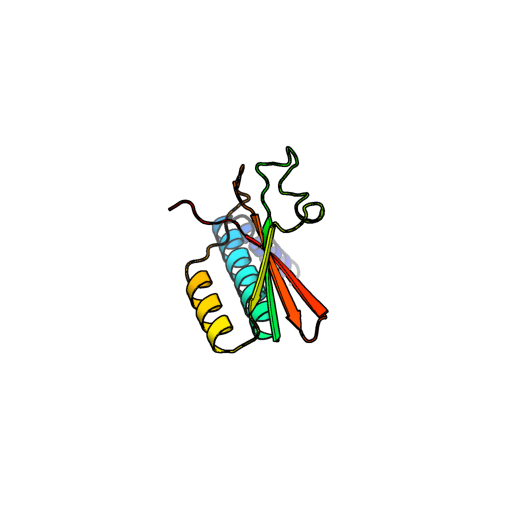3 TYR A N 1
ATOM 758 C CA . TYR A 1 93 ? 12.889 -6.712 -7.840 1.00 57.75 93 TYR A CA 1
ATOM 759 C C . TYR A 1 93 ? 13.239 -6.076 -9.194 1.00 57.75 93 TYR A C 1
ATOM 761 O O . TYR A 1 93 ? 14.039 -6.628 -9.952 1.00 57.75 93 TYR A O 1
ATOM 769 N N . CYS A 1 94 ? 12.641 -4.926 -9.509 1.00 61.16 94 CYS A N 1
ATOM 770 C CA . CYS A 1 94 ? 13.003 -4.166 -10.699 1.00 61.16 94 CYS A CA 1
ATOM 771 C C . CYS A 1 94 ? 14.397 -3.566 -10.475 1.00 61.16 94 CYS A C 1
ATOM 773 O O . CYS A 1 94 ? 14.626 -2.868 -9.480 1.00 61.16 94 CYS A O 1
ATOM 775 N N . CYS A 1 95 ? 15.356 -3.858 -11.359 1.00 58.28 95 CYS A N 1
ATOM 776 C CA . CYS A 1 95 ? 16.612 -3.125 -11.330 1.00 58.28 95 CYS A CA 1
ATOM 777 C C . CYS A 1 95 ? 16.332 -1.749 -11.946 1.00 58.28 95 CYS A C 1
ATOM 779 O O . CYS A 1 95 ? 15.920 -1.642 -13.095 1.00 58.28 95 CYS A O 1
ATOM 781 N N . CYS A 1 96 ? 16.518 -0.701 -11.148 1.00 65.75 96 CYS A N 1
ATOM 782 C CA . CYS A 1 96 ? 16.398 0.698 -11.569 1.00 65.75 96 CYS A CA 1
ATOM 783 C C . CYS A 1 96 ? 14.974 1.291 -11.743 1.00 65.75 96 CYS A C 1
ATOM 785 O O . CYS A 1 96 ? 14.742 1.963 -12.751 1.00 65.75 96 CYS A O 1
ATOM 787 N N . PRO A 1 97 ? 14.049 1.188 -10.762 1.00 64.31 97 PRO A N 1
ATOM 788 C CA . PRO A 1 97 ? 12.981 2.181 -10.622 1.00 64.31 97 PRO A CA 1
ATOM 789 C C . PRO A 1 97 ? 13.545 3.606 -10.705 1.00 64.31 97 PRO A C 1
ATOM 791 O O . PRO A 1 97 ? 14.647 3.891 -10.232 1.00 64.31 97 PRO A O 1
ATOM 794 N N . THR A 1 98 ? 12.786 4.519 -11.303 1.00 63.09 98 THR A N 1
ATOM 795 C CA . THR A 1 98 ? 13.089 5.964 -11.293 1.00 63.09 98 THR A CA 1
ATOM 796 C C . THR A 1 98 ? 12.375 6.676 -10.145 1.00 63.09 98 THR A C 1
ATOM 798 O O . THR A 1 98 ? 12.855 7.685 -9.632 1.00 63.09 98 THR A O 1
ATOM 801 N N . ALA A 1 99 ? 11.259 6.110 -9.695 1.00 62.75 99 ALA A N 1
ATOM 802 C CA . ALA A 1 99 ? 10.502 6.521 -8.530 1.00 62.75 99 ALA A CA 1
ATOM 803 C C . ALA A 1 99 ? 10.128 5.271 -7.738 1.00 62.75 99 ALA A C 1
ATOM 805 O O . ALA A 1 99 ? 9.747 4.260 -8.319 1.00 62.75 99 ALA A O 1
ATOM 806 N N . VAL A 1 100 ? 10.225 5.347 -6.415 1.00 78.31 100 VAL A N 1
ATOM 807 C CA . VAL A 1 100 ? 9.779 4.265 -5.534 1.00 78.31 100 VAL A CA 1
ATOM 808 C C . VAL A 1 100 ? 8.657 4.814 -4.685 1.00 78.31 100 VAL A C 1
ATOM 810 O O . VAL A 1 100 ? 8.776 5.907 -4.124 1.00 78.31 100 VAL A O 1
ATOM 813 N N . TYR A 1 101 ? 7.571 4.061 -4.600 1.00 85.62 101 TYR A N 1
ATOM 814 C CA . TYR A 1 101 ? 6.500 4.350 -3.671 1.00 85.62 101 TYR A CA 1
ATOM 815 C C . TYR A 1 101 ? 6.588 3.379 -2.502 1.00 85.62 101 TYR A C 1
ATOM 817 O O . TYR A 1 101 ? 6.870 2.197 -2.691 1.00 85.62 101 TYR A O 1
ATOM 825 N N . SER A 1 102 ? 6.318 3.865 -1.298 1.00 87.56 102 SER A N 1
ATOM 826 C CA . SER A 1 102 ? 5.982 2.995 -0.177 1.00 87.56 102 SER A CA 1
ATOM 827 C C . SER A 1 102 ? 4.503 3.135 0.150 1.00 87.56 102 SER A C 1
ATOM 829 O O . SER A 1 102 ? 3.935 4.228 0.074 1.00 87.56 102 SER A O 1
ATOM 831 N N . ILE A 1 103 ? 3.874 2.020 0.495 1.00 90.44 103 ILE A N 1
ATOM 832 C CA . ILE A 1 103 ? 2.490 1.948 0.942 1.00 90.44 103 ILE A CA 1
ATOM 833 C C . ILE A 1 103 ? 2.510 1.426 2.367 1.00 90.44 103 ILE A C 1
ATOM 835 O O . ILE A 1 103 ? 2.832 0.264 2.606 1.00 90.44 103 ILE A O 1
ATOM 839 N N . HIS A 1 104 ? 2.158 2.300 3.297 1.00 92.25 104 HIS A N 1
ATOM 840 C CA . HIS A 1 104 ? 2.021 1.986 4.707 1.00 92.25 104 HIS A CA 1
ATOM 841 C C . HIS A 1 104 ? 0.546 1.720 4.992 1.00 92.25 104 HIS A C 1
ATOM 843 O O . HIS A 1 104 ? -0.299 2.585 4.741 1.00 92.25 104 HIS A O 1
ATOM 849 N N . PHE A 1 105 ? 0.233 0.543 5.521 1.00 92.56 105 PHE A N 1
ATOM 850 C CA . PHE A 1 105 ? -1.112 0.202 5.975 1.00 92.56 105 PHE A CA 1
ATOM 851 C C . PHE A 1 105 ? -1.193 0.406 7.478 1.00 92.56 105 PHE A C 1
ATOM 853 O O . PHE A 1 105 ? -0.414 -0.189 8.215 1.00 92.56 105 PHE A O 1
ATOM 860 N N . LEU A 1 106 ? -2.133 1.225 7.946 1.00 92.94 106 LEU A N 1
ATOM 861 C CA . LEU A 1 106 ? -2.248 1.559 9.361 1.00 92.94 106 LEU A CA 1
ATOM 862 C C . LEU A 1 106 ? -3.625 1.222 9.920 1.00 92.94 106 LEU A C 1
ATOM 864 O O . LEU A 1 106 ? -4.651 1.431 9.273 1.00 92.94 106 LEU A O 1
ATOM 868 N N . ASN A 1 107 ? -3.655 0.797 11.178 1.00 92.81 107 ASN A N 1
ATOM 869 C CA . ASN A 1 107 ? -4.862 0.697 11.987 1.00 92.81 107 ASN A CA 1
ATOM 870 C C . ASN A 1 107 ? -4.689 1.560 13.236 1.00 92.81 107 ASN A C 1
ATOM 872 O O . ASN A 1 107 ? -3.822 1.298 14.062 1.00 92.81 107 ASN A O 1
ATOM 876 N N . LYS A 1 108 ? -5.489 2.623 13.379 1.00 88.56 108 LYS A N 1
ATOM 877 C CA . LYS A 1 108 ? -5.420 3.538 14.539 1.00 88.56 108 LYS A CA 1
ATOM 878 C C . LYS A 1 108 ? -3.994 4.047 14.846 1.00 88.56 108 LYS A C 1
ATOM 880 O O . LYS A 1 108 ? -3.630 4.181 16.011 1.00 88.56 108 LYS A O 1
ATOM 885 N N . LYS A 1 109 ? -3.232 4.403 13.802 1.00 86.12 109 LYS A N 1
ATOM 886 C CA . LYS A 1 109 ? -1.822 4.864 13.837 1.00 86.12 109 LYS A CA 1
ATOM 887 C C . LYS A 1 109 ? -0.762 3.785 14.093 1.00 86.12 109 LYS A C 1
ATOM 889 O O . LYS A 1 109 ? 0.418 4.121 14.095 1.00 86.12 109 LYS A O 1
ATOM 894 N N . GLU A 1 110 ? -1.148 2.530 14.280 1.00 91.69 110 GLU A N 1
ATOM 895 C CA . GLU A 1 110 ? -0.217 1.401 14.297 1.00 91.69 110 GLU A CA 1
ATOM 896 C C . GLU A 1 110 ? 0.014 0.912 12.864 1.00 91.69 110 GLU A C 1
ATOM 898 O O . GLU A 1 110 ? -0.952 0.717 12.125 1.00 91.69 110 GLU A O 1
ATOM 903 N N . GLU A 1 111 ? 1.275 0.754 12.460 1.00 91.75 111 GLU A N 1
ATOM 904 C CA . GLU A 1 111 ? 1.629 0.208 11.148 1.00 91.75 111 GLU A CA 1
ATOM 905 C C . GLU A 1 111 ? 1.428 -1.309 11.153 1.00 91.75 111 GLU A C 1
ATOM 907 O O . GLU A 1 111 ? 2.022 -2.023 11.957 1.00 91.75 111 GLU A O 1
ATOM 912 N N . LEU A 1 112 ? 0.550 -1.785 10.272 1.00 91.12 112 LEU A N 1
ATOM 913 C CA . LEU A 1 112 ? 0.273 -3.204 10.084 1.00 91.12 112 LEU A CA 1
ATOM 914 C C . LEU A 1 112 ? 1.305 -3.854 9.166 1.00 91.12 112 LEU A C 1
ATOM 916 O O . LEU A 1 112 ? 1.717 -4.981 9.419 1.00 91.12 112 LEU A O 1
ATOM 920 N N . ASP A 1 113 ? 1.652 -3.168 8.075 1.00 89.38 113 ASP A N 1
ATOM 921 C CA . ASP A 1 113 ? 2.595 -3.657 7.073 1.00 89.38 113 ASP A CA 1
ATOM 922 C C . ASP A 1 113 ? 3.046 -2.525 6.138 1.00 89.38 113 ASP A C 1
ATOM 924 O O . ASP A 1 113 ? 2.386 -1.479 6.024 1.00 89.38 113 ASP A O 1
ATOM 928 N N . LEU A 1 114 ? 4.138 -2.782 5.421 1.00 86.31 114 LEU A N 1
ATOM 929 C CA . LEU A 1 114 ? 4.794 -1.863 4.503 1.00 86.31 114 LEU A CA 1
ATOM 930 C C . LEU A 1 114 ? 5.137 -2.565 3.190 1.00 86.31 114 LEU A C 1
ATOM 932 O O . LEU A 1 114 ? 5.874 -3.547 3.162 1.00 86.31 114 LEU A O 1
ATOM 936 N N . PHE A 1 115 ? 4.680 -1.992 2.078 1.00 83.62 115 PHE A N 1
ATOM 937 C CA . PHE A 1 115 ? 4.993 -2.494 0.743 1.00 83.62 115 PHE A CA 1
ATOM 938 C C . PHE A 1 115 ? 5.714 -1.437 -0.080 1.00 83.62 115 PHE A C 1
ATOM 940 O O . PHE A 1 115 ? 5.225 -0.318 -0.239 1.00 83.62 115 PHE A O 1
ATOM 947 N N . TYR A 1 116 ? 6.852 -1.811 -0.658 1.00 80.81 116 TYR A N 1
ATOM 948 C CA . TYR A 1 116 ? 7.512 -1.017 -1.688 1.00 80.81 116 TYR A CA 1
ATOM 949 C C . TYR A 1 116 ? 6.941 -1.389 -3.051 1.00 80.81 116 TYR A C 1
ATOM 951 O O . TYR A 1 116 ? 6.914 -2.565 -3.416 1.00 80.81 116 TYR A O 1
ATOM 959 N N . VAL A 1 117 ? 6.480 -0.391 -3.801 1.00 80.25 117 VAL A N 1
ATOM 960 C CA . VAL A 1 117 ? 5.902 -0.585 -5.130 1.00 80.25 117 VAL A CA 1
ATOM 961 C C . VAL A 1 117 ? 6.571 0.329 -6.147 1.00 80.25 117 VAL A C 1
ATOM 963 O O . VAL A 1 117 ? 6.937 1.472 -5.859 1.00 80.25 117 VAL A O 1
ATOM 966 N N . ASP A 1 118 ? 6.712 -0.199 -7.354 1.00 76.19 118 ASP A N 1
ATOM 967 C CA . ASP A 1 118 ? 7.153 0.536 -8.531 1.00 76.19 118 ASP A CA 1
ATOM 968 C C . ASP A 1 118 ? 5.960 0.734 -9.473 1.00 76.19 118 ASP A C 1
ATOM 970 O O . ASP A 1 118 ? 4.990 -0.031 -9.459 1.00 76.19 118 ASP A O 1
ATOM 974 N N . THR A 1 119 ? 6.016 1.773 -10.295 1.00 73.88 119 THR A N 1
ATOM 975 C CA . THR A 1 119 ? 5.062 1.945 -11.388 1.00 73.88 119 THR A CA 1
ATOM 976 C C . THR A 1 119 ? 5.458 1.038 -12.540 1.00 73.88 119 THR A C 1
ATOM 978 O O . THR A 1 119 ? 6.599 1.078 -12.994 1.00 73.88 119 THR A O 1
ATOM 981 N N . ALA A 1 120 ? 4.510 0.264 -13.068 1.00 66.19 120 ALA A N 1
ATOM 982 C CA . ALA A 1 120 ? 4.725 -0.393 -14.350 1.00 66.19 120 ALA A CA 1
ATOM 983 C C . ALA A 1 120 ? 5.016 0.684 -15.407 1.00 66.19 120 ALA A C 1
ATOM 985 O O . ALA A 1 120 ? 4.245 1.636 -15.545 1.00 66.19 120 ALA A O 1
ATOM 986 N N . SER A 1 121 ? 6.135 0.555 -16.121 1.00 54.34 121 SER A N 1
ATOM 987 C CA . SER A 1 121 ? 6.408 1.384 -17.294 1.00 54.34 121 SER A CA 1
ATOM 988 C C . SER A 1 121 ? 5.290 1.129 -18.309 1.00 54.34 121 SER A C 1
ATOM 990 O O . SER A 1 121 ? 5.144 -0.002 -18.772 1.00 54.34 121 SER A O 1
ATOM 992 N N . ILE A 1 122 ? 4.458 2.140 -18.572 1.00 41.19 122 ILE A N 1
ATOM 993 C CA . ILE A 1 122 ? 3.485 2.120 -19.676 1.00 41.19 122 ILE A CA 1
ATOM 994 C C . ILE A 1 122 ? 4.235 2.392 -20.975 1.00 41.19 122 ILE A C 1
ATOM 996 O O . ILE A 1 122 ? 5.050 3.343 -20.975 1.00 41.19 122 ILE A O 1
#

Secondary structure (DSSP, 8-state):
-HHHHHHHHHHHHHHTT-HHHHHHHHHHHHHHHHHHHHHH-SEEEEEEEETTSS-S-GGGGGGSPPSEEEEE-SHHHHHHHHHHHTT----PPPS--SEEEEEEEEETTEEEEEEEE-----